Protein AF-A0A818KDL8-F1 (afdb_monomer)

Sequence (164 aa):
MLTTRFIVAVLLLICCLAITQCQNDATRVLLEKMPKRGQERIRKYVSAGLAMQQRKQNDSETDWSSSSEINDTSSSASIQPSTASESKESKKHRRHRGLEKNLRDVLRYSLREGFEGISYTRPIPSDTCGRQQISPKFSERILGGFEAVAHSWPWVCLSEICLF

Solvent-accessible surface area (backbone atoms only — not comparable to full-atom values): 10999 Å² total; per-residue (Å²): 122,69,65,63,58,51,53,53,53,53,52,53,51,51,51,53,52,51,53,53,51,52,54,52,51,54,53,49,56,54,60,69,70,50,57,72,75,56,53,56,52,52,52,54,53,53,52,51,52,52,55,54,52,53,50,56,55,56,61,67,58,66,75,72,78,78,82,83,83,82,81,90,73,91,77,92,77,94,80,83,92,77,95,81,84,87,74,66,70,69,60,58,65,59,56,57,64,54,53,57,52,53,53,54,51,52,54,54,51,61,62,57,80,75,49,92,80,71,80,82,83,65,86,78,62,92,88,56,82,94,71,64,84,40,82,66,89,82,67,102,69,80,78,90,69,76,90,73,64,87,70,30,57,82,82,70,69,84,86,63,93,75,85,125

Radius of gyration: 30.69 Å; Cα contacts (8 Å, |Δi|>4): 19; chains: 1; bounding box: 89×49×71 Å

Structure (mmCIF, N/CA/C/O backbone):
data_AF-A0A818KDL8-F1
#
_entry.id   AF-A0A818KDL8-F1
#
loop_
_atom_site.group_PDB
_atom_site.id
_atom_site.type_symbol
_atom_site.label_atom_id
_atom_site.label_alt_id
_atom_site.label_comp_id
_atom_site.label_asym_id
_atom_site.label_entity_id
_atom_site.label_seq_id
_atom_site.pdbx_PDB_ins_code
_atom_site.Cartn_x
_atom_site.Cartn_y
_atom_site.Cartn_z
_atom_site.occupancy
_atom_site.B_iso_or_equiv
_atom_site.auth_seq_id
_atom_site.auth_comp_id
_atom_site.auth_asym_id
_atom_site.auth_atom_id
_atom_site.pdbx_PDB_model_num
ATOM 1 N N . MET A 1 1 ? 8.010 30.247 30.058 1.00 72.81 1 MET A N 1
ATOM 2 C CA . MET A 1 1 ? 7.879 29.876 28.625 1.00 72.81 1 MET A CA 1
ATOM 3 C C . MET A 1 1 ? 8.837 28.770 28.162 1.00 72.81 1 MET A C 1
ATOM 5 O O . MET A 1 1 ? 8.622 28.234 27.084 1.00 72.81 1 MET A O 1
ATOM 9 N N . LEU A 1 2 ? 9.868 28.388 28.933 1.00 82.38 2 LEU A N 1
ATOM 10 C CA . LEU A 1 2 ? 10.778 27.293 28.550 1.00 82.38 2 LEU A CA 1
ATOM 11 C C . LEU A 1 2 ? 10.135 25.895 28.657 1.00 82.38 2 LEU A C 1
ATOM 13 O O . LEU A 1 2 ? 10.436 25.006 27.868 1.00 82.38 2 LEU A O 1
ATOM 17 N N . THR A 1 3 ? 9.210 25.717 29.601 1.00 93.69 3 THR A N 1
ATOM 18 C CA . THR A 1 3 ? 8.563 24.430 29.896 1.00 93.69 3 THR A CA 1
ATOM 19 C C . THR A 1 3 ? 7.658 23.942 28.766 1.00 93.69 3 THR A C 1
ATOM 21 O O . THR A 1 3 ? 7.698 22.769 28.416 1.00 93.69 3 THR A O 1
ATOM 24 N N . THR A 1 4 ? 6.897 24.832 28.125 1.00 94.56 4 THR A N 1
ATOM 25 C CA . THR A 1 4 ? 5.987 24.459 27.030 1.00 94.56 4 THR A CA 1
ATOM 26 C C . THR A 1 4 ? 6.734 23.991 25.784 1.00 94.56 4 THR A C 1
ATOM 28 O O . THR A 1 4 ? 6.340 23.003 25.172 1.00 94.56 4 THR A O 1
ATOM 31 N N . ARG A 1 5 ? 7.854 24.635 25.434 1.00 94.94 5 ARG A N 1
ATOM 32 C CA . ARG A 1 5 ? 8.693 24.210 24.301 1.00 94.94 5 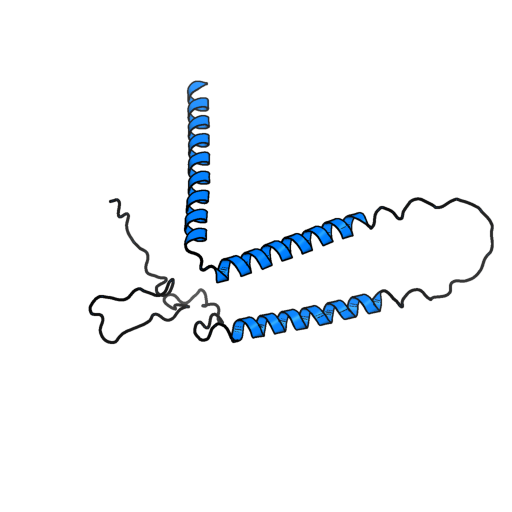ARG A CA 1
ATOM 33 C C . ARG A 1 5 ? 9.338 22.845 24.532 1.00 94.94 5 ARG A C 1
ATOM 35 O O . ARG A 1 5 ? 9.387 22.041 23.607 1.00 94.94 5 ARG A O 1
ATOM 42 N N . PHE A 1 6 ? 9.779 22.573 25.759 1.00 96.31 6 PHE A N 1
ATOM 43 C CA . PHE A 1 6 ? 10.357 21.278 26.115 1.00 96.31 6 PHE A CA 1
ATOM 44 C C . PHE A 1 6 ? 9.313 20.154 26.052 1.00 96.31 6 PHE A C 1
ATOM 46 O O . PHE A 1 6 ? 9.572 19.108 25.465 1.00 96.31 6 PHE A O 1
ATOM 53 N N . ILE A 1 7 ? 8.102 20.400 26.564 1.00 96.12 7 ILE A N 1
ATOM 54 C CA . ILE A 1 7 ? 6.997 19.430 26.511 1.00 96.12 7 ILE A CA 1
ATOM 55 C C . ILE A 1 7 ? 6.624 19.096 25.059 1.00 96.12 7 ILE A C 1
ATOM 57 O O . ILE A 1 7 ? 6.499 17.922 24.717 1.00 96.12 7 ILE A O 1
ATOM 61 N N . VAL A 1 8 ? 6.509 20.099 24.181 1.00 96.44 8 VAL A N 1
ATOM 62 C CA . VAL A 1 8 ? 6.195 19.869 22.758 1.00 96.44 8 VAL A CA 1
ATOM 63 C C . VAL A 1 8 ? 7.300 19.068 22.061 1.00 96.44 8 VAL A C 1
ATOM 65 O O . VAL A 1 8 ? 6.996 18.145 21.308 1.00 96.44 8 VAL A O 1
ATOM 68 N N . ALA A 1 9 ? 8.574 19.365 22.336 1.00 97.25 9 ALA A N 1
ATOM 69 C CA . ALA A 1 9 ? 9.692 18.623 21.754 1.00 97.25 9 ALA A CA 1
ATOM 70 C C . ALA A 1 9 ? 9.691 17.144 22.178 1.00 97.25 9 ALA A C 1
ATOM 72 O O . ALA A 1 9 ? 9.865 16.267 21.335 1.00 97.25 9 ALA A O 1
ATOM 73 N N . VAL A 1 10 ? 9.438 16.858 23.460 1.00 97.50 10 VAL A N 1
ATOM 74 C CA . VAL A 1 10 ? 9.358 15.482 23.975 1.00 97.50 10 VAL A CA 1
ATOM 75 C C . VAL A 1 10 ? 8.182 14.725 23.352 1.00 97.50 10 VAL A C 1
ATOM 77 O O . VAL A 1 10 ? 8.354 13.585 22.924 1.00 97.50 10 VAL A O 1
ATOM 80 N N . LEU A 1 11 ? 7.010 15.357 23.228 1.00 96.81 11 LEU A N 1
ATOM 81 C CA . LEU A 1 11 ? 5.840 14.739 22.594 1.00 96.81 11 LEU A CA 1
ATOM 82 C C . LEU A 1 11 ? 6.084 14.407 21.117 1.00 96.81 11 LEU A C 1
ATOM 84 O O . LEU A 1 11 ? 5.718 13.320 20.668 1.00 96.81 11 LEU A O 1
ATOM 88 N N . LEU A 1 12 ? 6.743 15.299 20.372 1.00 96.81 12 LEU A N 1
ATOM 89 C CA . LEU A 1 12 ? 7.121 15.034 18.981 1.00 96.81 12 LEU A CA 1
ATOM 90 C C . LEU A 1 12 ? 8.099 13.861 18.872 1.00 96.81 12 LEU A C 1
ATOM 92 O O . LEU A 1 12 ? 7.947 13.016 17.994 1.00 96.81 12 LEU A O 1
ATOM 96 N N . LEU A 1 13 ? 9.067 13.775 19.785 1.00 97.00 13 LEU A N 1
ATOM 97 C CA . LEU A 1 13 ? 10.054 12.696 19.799 1.00 97.00 13 LEU A CA 1
ATOM 98 C C . LEU A 1 13 ? 9.391 11.339 20.088 1.00 97.00 13 LEU A C 1
ATOM 100 O O . LEU A 1 13 ? 9.655 10.365 19.384 1.00 97.00 13 LEU A O 1
ATOM 104 N N . ILE A 1 14 ? 8.461 11.295 21.047 1.00 97.31 14 ILE A N 1
ATOM 105 C CA . ILE A 1 14 ? 7.653 10.101 21.343 1.00 97.31 14 ILE A CA 1
ATOM 106 C C . ILE A 1 14 ? 6.796 9.705 20.131 1.00 97.31 14 ILE A C 1
ATOM 108 O O . ILE A 1 14 ? 6.768 8.531 19.766 1.00 97.31 14 ILE A O 1
ATOM 112 N N . CYS A 1 15 ? 6.148 10.666 19.464 1.00 96.19 15 CYS A N 1
ATOM 113 C CA . CYS A 1 15 ? 5.380 10.404 18.242 1.00 96.19 15 CYS A CA 1
ATOM 114 C C . CYS A 1 15 ? 6.253 9.818 17.121 1.00 96.19 15 CYS A C 1
ATOM 116 O O . CYS A 1 15 ? 5.873 8.822 16.508 1.00 96.19 15 CYS A O 1
ATOM 118 N N . CYS A 1 16 ? 7.440 10.377 16.874 1.00 95.25 16 CYS A N 1
ATOM 119 C CA . CYS A 1 16 ? 8.365 9.853 15.865 1.00 95.25 16 CYS A CA 1
ATOM 120 C C . CYS A 1 16 ? 8.819 8.418 16.179 1.00 95.25 16 CYS A C 1
ATOM 122 O O . CYS A 1 16 ? 8.876 7.571 15.281 1.00 95.25 16 CYS A O 1
ATOM 124 N N . LEU A 1 17 ? 9.109 8.121 17.448 1.00 94.81 17 LEU A N 1
ATOM 125 C CA . LEU A 1 17 ? 9.455 6.766 17.881 1.00 94.81 17 LEU A CA 1
ATOM 126 C C . LEU A 1 17 ? 8.281 5.793 17.701 1.00 94.81 17 LEU A C 1
ATOM 128 O O . LEU A 1 17 ? 8.476 4.692 17.198 1.00 94.81 17 LEU A O 1
ATOM 132 N N . ALA A 1 18 ? 7.054 6.203 18.024 1.00 91.94 18 ALA A N 1
ATOM 133 C CA . ALA A 1 18 ? 5.871 5.371 17.808 1.00 91.94 18 ALA A CA 1
ATOM 134 C C . ALA A 1 18 ? 5.636 5.074 16.315 1.00 91.94 18 ALA A C 1
ATOM 136 O O . ALA A 1 18 ? 5.383 3.929 15.945 1.00 91.94 18 ALA A O 1
ATOM 137 N N . ILE A 1 19 ? 5.784 6.077 15.443 1.00 90.19 19 ILE A N 1
ATOM 138 C CA . ILE A 1 19 ? 5.619 5.908 13.990 1.00 90.19 19 ILE A CA 1
ATOM 139 C C . ILE A 1 19 ? 6.676 4.950 13.426 1.00 90.19 19 ILE A C 1
ATOM 141 O O . ILE A 1 19 ? 6.346 4.059 12.644 1.00 90.19 19 ILE A O 1
ATOM 145 N N . THR A 1 20 ? 7.938 5.097 13.834 1.00 88.81 20 THR A N 1
ATOM 146 C CA . THR A 1 20 ? 9.025 4.219 13.364 1.00 88.81 20 THR A CA 1
ATOM 147 C C . THR A 1 20 ? 8.866 2.776 13.839 1.00 88.81 20 THR A C 1
ATOM 149 O O . THR A 1 20 ? 9.071 1.856 13.047 1.00 88.81 20 THR A O 1
ATOM 152 N N . GLN A 1 21 ? 8.429 2.559 15.083 1.00 85.06 21 GLN A N 1
ATOM 153 C CA . GLN A 1 21 ? 8.093 1.218 15.576 1.00 85.06 21 GLN A CA 1
ATOM 154 C C . GLN A 1 21 ? 6.924 0.610 14.789 1.00 85.06 21 GLN A C 1
ATOM 156 O O . GLN A 1 21 ? 7.006 -0.530 14.340 1.00 85.06 21 GLN A O 1
ATOM 161 N N . CYS A 1 22 ? 5.884 1.401 14.508 1.00 82.25 22 CYS A N 1
ATOM 162 C CA . CYS A 1 22 ? 4.719 0.942 13.752 1.00 82.25 22 CYS A CA 1
ATOM 163 C C . CYS A 1 22 ? 5.078 0.526 12.310 1.00 82.25 22 CYS A C 1
ATOM 165 O O . CYS A 1 22 ? 4.588 -0.488 11.808 1.00 82.25 22 CYS A O 1
ATOM 167 N N . GLN A 1 23 ? 5.990 1.253 11.650 1.00 81.69 23 GLN A N 1
ATOM 168 C CA . GLN A 1 23 ? 6.499 0.858 10.330 1.00 81.69 23 GLN A CA 1
ATOM 169 C C . GLN A 1 23 ? 7.339 -0.429 10.375 1.00 81.69 23 GLN A C 1
ATOM 171 O O . GLN A 1 23 ? 7.238 -1.258 9.464 1.00 81.69 23 GLN A O 1
ATOM 176 N N . ASN A 1 24 ? 8.134 -0.627 11.430 1.00 81.88 24 ASN A N 1
ATOM 177 C CA . ASN A 1 24 ? 8.896 -1.863 11.630 1.00 81.88 24 ASN A CA 1
ATOM 178 C C . ASN A 1 24 ? 7.987 -3.078 11.870 1.00 81.88 24 ASN A C 1
ATOM 180 O O . ASN A 1 24 ? 8.230 -4.145 11.306 1.00 81.88 24 ASN A O 1
ATOM 184 N N . ASP A 1 25 ? 6.908 -2.926 12.635 1.00 80.12 25 ASP A N 1
ATOM 185 C CA . ASP A 1 25 ? 5.981 -4.032 12.893 1.00 80.12 25 ASP A CA 1
ATOM 186 C C . ASP A 1 25 ? 5.165 -4.397 11.649 1.00 80.12 25 ASP A C 1
ATOM 188 O O . ASP A 1 25 ? 5.038 -5.577 11.310 1.00 80.12 25 ASP A O 1
ATOM 192 N N . ALA A 1 26 ? 4.685 -3.401 10.896 1.00 74.38 26 ALA A N 1
ATOM 193 C CA . ALA A 1 26 ? 3.971 -3.642 9.643 1.00 74.38 26 ALA A CA 1
ATOM 194 C C . ALA A 1 26 ? 4.849 -4.367 8.608 1.00 74.38 26 ALA A C 1
ATOM 196 O O . ALA A 1 26 ? 4.399 -5.313 7.954 1.00 74.38 26 ALA A O 1
ATOM 197 N N . THR A 1 27 ? 6.119 -3.968 8.480 1.00 73.19 27 THR A N 1
ATOM 198 C CA . THR A 1 27 ? 7.070 -4.642 7.580 1.00 73.19 27 THR A CA 1
ATOM 199 C C . THR A 1 27 ? 7.407 -6.050 8.059 1.00 73.19 27 THR A C 1
ATOM 201 O O . THR A 1 27 ? 7.499 -6.962 7.234 1.00 73.19 27 THR A O 1
ATOM 204 N N . ARG A 1 28 ? 7.507 -6.273 9.373 1.00 76.69 28 ARG A N 1
ATOM 205 C CA . ARG A 1 28 ? 7.741 -7.602 9.950 1.00 76.69 28 ARG A CA 1
ATOM 206 C C . ARG A 1 28 ? 6.577 -8.563 9.691 1.00 76.69 28 ARG A C 1
ATOM 208 O O . ARG A 1 28 ? 6.816 -9.682 9.238 1.00 76.69 28 ARG A O 1
ATOM 215 N N . VAL A 1 29 ? 5.332 -8.124 9.887 1.00 78.88 29 VAL A N 1
ATOM 216 C CA . VAL A 1 29 ? 4.131 -8.941 9.614 1.00 78.88 29 VAL A CA 1
ATOM 217 C C . VAL A 1 29 ? 4.009 -9.274 8.121 1.00 78.88 29 VAL A C 1
ATOM 219 O O . VAL A 1 29 ? 3.674 -10.404 7.756 1.00 78.88 29 VAL A O 1
ATOM 222 N N . LEU A 1 30 ? 4.331 -8.319 7.242 1.00 72.19 30 LEU A N 1
ATOM 223 C CA . LEU A 1 30 ? 4.388 -8.552 5.796 1.00 72.19 30 LEU A CA 1
ATOM 224 C C . LEU A 1 30 ? 5.457 -9.585 5.419 1.00 72.19 30 LEU A C 1
ATOM 226 O O . LEU A 1 30 ? 5.203 -10.447 4.577 1.00 72.19 30 LEU A O 1
ATOM 230 N N . LEU A 1 31 ? 6.632 -9.527 6.047 1.00 67.56 31 LEU A N 1
ATOM 231 C CA . LEU A 1 31 ? 7.732 -10.456 5.781 1.00 67.56 31 LEU A CA 1
ATOM 232 C C . LEU A 1 31 ? 7.442 -11.881 6.267 1.00 67.56 31 LEU A C 1
ATOM 234 O O . LEU A 1 31 ? 7.850 -12.825 5.586 1.00 67.56 31 LEU A O 1
ATOM 238 N N . GLU A 1 32 ? 6.726 -12.047 7.383 1.00 76.38 32 GLU A N 1
ATOM 239 C CA . GLU A 1 32 ? 6.328 -13.370 7.890 1.00 76.38 32 GLU A CA 1
ATOM 240 C C . GLU A 1 32 ? 5.273 -14.050 7.014 1.00 76.38 32 GLU A C 1
ATOM 242 O O . GLU A 1 32 ? 5.335 -15.262 6.807 1.00 76.38 32 GLU A O 1
ATOM 247 N N . LYS A 1 33 ? 4.325 -13.291 6.451 1.00 77.06 33 LYS A N 1
ATOM 248 C CA . LYS A 1 33 ? 3.273 -13.859 5.592 1.00 77.06 33 LYS A CA 1
ATOM 249 C C . LYS A 1 33 ? 3.708 -14.103 4.145 1.00 77.06 33 LYS A C 1
ATOM 251 O O . LYS A 1 33 ? 2.949 -14.702 3.382 1.00 77.06 33 LYS A O 1
ATOM 256 N N . MET A 1 34 ? 4.905 -13.677 3.737 1.00 69.69 34 MET A N 1
ATOM 257 C CA . MET A 1 34 ? 5.362 -13.926 2.370 1.00 69.69 34 MET A CA 1
ATOM 258 C C . MET A 1 34 ? 5.740 -15.401 2.150 1.00 69.69 34 MET A C 1
ATOM 260 O O . MET A 1 34 ? 6.530 -15.968 2.907 1.00 69.69 34 MET A O 1
ATOM 264 N N . PRO A 1 35 ? 5.269 -16.030 1.058 1.00 81.81 35 PRO A N 1
ATOM 265 C CA . PRO A 1 35 ? 5.683 -17.381 0.708 1.00 81.81 35 PRO A CA 1
ATOM 266 C C . PRO A 1 35 ? 7.196 -17.429 0.459 1.00 81.81 35 PRO A C 1
ATOM 268 O O . PRO A 1 35 ? 7.757 -16.547 -0.193 1.00 81.81 35 PRO A O 1
ATOM 271 N N . LYS A 1 36 ? 7.864 -18.502 0.910 1.00 80.81 36 LYS A N 1
ATOM 272 C CA . LYS A 1 36 ? 9.331 -18.682 0.803 1.00 80.81 36 LYS A CA 1
ATOM 273 C C . LYS A 1 36 ? 9.877 -18.472 -0.622 1.00 80.81 36 LYS A C 1
ATOM 275 O O . LYS A 1 36 ? 10.984 -17.976 -0.798 1.00 80.81 36 LYS A O 1
ATOM 280 N N . ARG A 1 37 ? 9.073 -18.770 -1.653 1.00 71.75 37 ARG A N 1
ATOM 281 C CA . ARG A 1 37 ? 9.402 -18.505 -3.070 1.00 71.75 37 ARG A CA 1
ATOM 282 C C . ARG A 1 37 ? 9.538 -17.015 -3.414 1.00 71.75 37 ARG A C 1
ATOM 284 O O . ARG A 1 37 ? 10.306 -16.679 -4.311 1.00 71.75 37 ARG A O 1
ATOM 291 N N . GLY A 1 38 ? 8.796 -16.139 -2.739 1.00 77.75 38 GLY A N 1
ATOM 292 C CA . GLY A 1 38 ? 8.864 -14.689 -2.924 1.00 77.75 38 GLY A CA 1
ATOM 293 C C . GLY A 1 38 ? 10.135 -14.091 -2.324 1.00 77.75 38 GLY A C 1
ATOM 294 O O . GLY A 1 38 ? 10.791 -13.276 -2.972 1.00 77.75 38 GLY A O 1
ATOM 295 N N . GLN A 1 39 ? 10.543 -14.564 -1.142 1.00 77.19 39 GLN A N 1
ATOM 296 C CA . GLN A 1 39 ? 11.747 -14.072 -0.466 1.00 77.19 39 GLN A CA 1
ATOM 297 C C . GLN A 1 39 ? 13.025 -14.317 -1.281 1.00 77.19 39 GLN A C 1
ATOM 299 O O . GLN A 1 39 ? 13.852 -13.415 -1.404 1.00 77.19 39 GLN A O 1
ATOM 304 N N . GLU A 1 40 ? 13.165 -15.492 -1.902 1.00 83.44 40 GLU A N 1
ATOM 305 C CA . GLU A 1 40 ? 14.345 -15.822 -2.715 1.00 83.44 40 GLU A CA 1
ATOM 306 C C . GLU A 1 40 ? 14.475 -14.905 -3.943 1.00 83.44 40 GLU A C 1
ATOM 308 O O . GLU A 1 40 ? 15.566 -14.451 -4.294 1.00 83.44 40 GLU A O 1
ATOM 313 N N . ARG A 1 41 ? 13.342 -14.563 -4.573 1.00 80.88 41 ARG A N 1
ATOM 314 C CA . ARG A 1 41 ? 13.319 -13.631 -5.709 1.00 80.88 41 ARG A CA 1
ATOM 315 C C . ARG A 1 41 ? 13.731 -12.232 -5.272 1.00 80.88 41 ARG A C 1
ATOM 317 O O . ARG A 1 41 ? 14.593 -11.642 -5.916 1.00 80.88 41 ARG A O 1
ATOM 324 N N . ILE A 1 42 ? 13.171 -11.728 -4.172 1.00 82.81 42 ILE A N 1
ATOM 325 C CA . ILE A 1 42 ? 13.511 -10.399 -3.644 1.00 82.81 42 ILE A CA 1
ATOM 326 C C . ILE A 1 42 ? 15.002 -10.330 -3.296 1.00 82.81 42 ILE A C 1
ATOM 328 O O . ILE A 1 42 ? 15.677 -9.401 -3.734 1.00 82.81 42 ILE A O 1
ATOM 332 N N . ARG A 1 43 ? 15.550 -11.342 -2.608 1.00 87.31 43 ARG A N 1
ATOM 333 C CA . ARG A 1 43 ? 16.991 -11.415 -2.305 1.00 87.31 43 ARG A CA 1
ATOM 334 C C . ARG A 1 43 ? 17.850 -11.355 -3.564 1.00 87.31 43 ARG A C 1
ATOM 336 O O . ARG A 1 43 ? 18.829 -10.615 -3.587 1.00 87.31 43 ARG A O 1
ATOM 343 N N . LYS A 1 44 ? 17.461 -12.076 -4.621 1.00 92.50 44 LYS A N 1
ATOM 344 C CA . LYS A 1 44 ? 18.170 -12.071 -5.908 1.00 92.50 44 LYS A CA 1
ATOM 345 C C . LYS A 1 44 ? 18.119 -10.708 -6.607 1.00 92.50 44 LYS A C 1
ATOM 347 O O . LYS A 1 44 ? 19.109 -10.300 -7.207 1.00 92.50 44 LYS A O 1
ATOM 352 N N . TYR A 1 45 ? 16.995 -9.993 -6.526 1.00 86.75 45 TYR A N 1
ATOM 353 C CA . TYR A 1 45 ? 16.887 -8.636 -7.073 1.00 86.75 45 TYR A CA 1
ATOM 354 C C . TYR A 1 45 ? 17.718 -7.624 -6.278 1.00 86.75 45 TYR A C 1
ATOM 356 O O . TYR A 1 45 ? 18.433 -6.825 -6.880 1.00 86.75 45 TYR A O 1
ATOM 364 N N . VAL A 1 46 ? 17.667 -7.681 -4.944 1.00 93.06 46 VAL A N 1
ATOM 365 C CA . VAL A 1 46 ? 18.428 -6.779 -4.067 1.00 93.06 46 VAL A CA 1
ATOM 366 C C . VAL A 1 46 ? 19.934 -6.980 -4.250 1.00 93.06 46 VAL A C 1
ATOM 368 O O . VAL A 1 46 ? 20.658 -6.001 -4.428 1.00 93.06 46 VAL A O 1
ATOM 371 N N . SER A 1 47 ? 20.413 -8.229 -4.291 1.00 93.88 47 SER A N 1
ATOM 372 C CA . SER A 1 47 ? 21.836 -8.518 -4.512 1.00 93.88 47 SER A CA 1
ATOM 373 C C . SER A 1 47 ? 22.310 -8.103 -5.906 1.00 93.88 47 SER A C 1
ATOM 375 O O . SER A 1 47 ? 23.397 -7.540 -6.039 1.00 93.88 47 SER A O 1
ATOM 377 N N . ALA A 1 48 ? 21.486 -8.299 -6.940 1.00 92.69 48 ALA A N 1
ATOM 378 C CA . ALA A 1 48 ? 21.790 -7.820 -8.285 1.00 92.69 48 ALA A CA 1
ATOM 379 C C . ALA A 1 48 ? 21.870 -6.284 -8.348 1.00 92.69 48 ALA A C 1
ATOM 381 O O . ALA A 1 48 ? 22.778 -5.751 -8.984 1.00 92.69 48 ALA A O 1
ATOM 382 N N . GLY A 1 49 ? 20.964 -5.575 -7.665 1.00 92.19 49 GLY A N 1
ATOM 383 C CA . GLY A 1 49 ? 20.987 -4.113 -7.573 1.00 92.19 49 GLY A CA 1
ATOM 384 C C . GLY A 1 49 ? 22.250 -3.587 -6.887 1.00 92.19 49 GLY A C 1
ATOM 385 O O . GLY A 1 49 ? 22.933 -2.722 -7.437 1.00 92.19 49 GLY A O 1
ATOM 386 N N . LEU A 1 50 ? 22.618 -4.173 -5.743 1.00 91.44 50 LEU A N 1
ATOM 387 C CA . LEU A 1 50 ? 23.861 -3.858 -5.027 1.00 91.44 50 LEU A CA 1
ATOM 388 C C . LEU A 1 50 ? 25.105 -4.084 -5.899 1.00 91.44 50 LEU A C 1
ATOM 390 O O . LEU A 1 50 ? 25.966 -3.208 -5.977 1.00 91.44 50 LEU A O 1
ATOM 394 N N . ALA A 1 51 ? 25.169 -5.206 -6.623 1.00 91.75 51 ALA A N 1
ATOM 395 C CA . ALA A 1 51 ? 26.282 -5.500 -7.525 1.00 91.75 51 ALA A CA 1
ATOM 396 C C . ALA A 1 51 ? 26.391 -4.490 -8.686 1.00 91.75 51 ALA A C 1
ATOM 398 O O . ALA A 1 51 ? 27.496 -4.125 -9.092 1.00 91.75 51 ALA A O 1
ATOM 399 N N . MET A 1 52 ? 25.263 -4.007 -9.222 1.00 90.44 52 MET A N 1
ATOM 400 C CA . MET A 1 52 ? 25.269 -2.950 -10.244 1.00 90.44 52 MET A CA 1
ATOM 401 C C . MET A 1 52 ? 25.757 -1.612 -9.683 1.00 90.44 52 MET A C 1
ATOM 403 O O . MET A 1 52 ? 26.450 -0.870 -10.380 1.00 90.44 52 MET A O 1
ATOM 407 N N . GLN A 1 53 ? 25.415 -1.305 -8.434 1.00 89.50 53 GLN A N 1
ATOM 408 C CA . GLN A 1 53 ? 25.810 -0.058 -7.788 1.00 89.50 53 GLN A CA 1
ATOM 409 C C . GLN A 1 53 ? 27.308 -0.027 -7.460 1.00 89.50 53 GLN A C 1
ATOM 411 O O . GLN A 1 53 ? 27.954 0.987 -7.713 1.00 89.50 53 GLN A O 1
ATOM 416 N N . GLN A 1 54 ? 27.880 -1.154 -7.022 1.00 89.50 54 GLN A N 1
ATOM 417 C CA . GLN A 1 54 ? 29.331 -1.297 -6.847 1.00 89.50 54 GLN A CA 1
ATOM 418 C C . GLN A 1 54 ? 30.105 -1.127 -8.157 1.00 89.50 54 GLN A C 1
ATOM 420 O O . GLN A 1 54 ? 31.137 -0.465 -8.174 1.00 89.50 54 GLN A O 1
ATOM 425 N N . ARG A 1 55 ? 29.599 -1.658 -9.280 1.00 85.19 55 ARG A N 1
ATOM 426 C CA . ARG A 1 55 ? 30.258 -1.451 -10.582 1.00 85.19 55 ARG A CA 1
ATOM 427 C C . ARG A 1 55 ? 30.328 0.023 -10.968 1.00 85.19 55 ARG A C 1
ATOM 429 O O . ARG A 1 55 ? 31.378 0.474 -11.396 1.00 85.19 55 ARG A O 1
ATOM 436 N N . LYS A 1 56 ? 29.252 0.784 -10.744 1.00 86.06 56 LYS A N 1
ATOM 437 C CA . LYS A 1 56 ? 29.257 2.232 -11.005 1.00 86.06 56 LYS A CA 1
ATOM 438 C C . LYS A 1 56 ? 30.271 2.988 -10.146 1.00 86.06 56 LYS A C 1
ATOM 440 O O . LYS A 1 56 ? 30.857 3.944 -10.638 1.00 86.06 56 LYS A O 1
ATOM 445 N N . GLN A 1 57 ? 30.466 2.579 -8.890 1.00 83.75 57 GLN A N 1
ATOM 446 C CA . GLN A 1 57 ? 31.481 3.186 -8.024 1.00 83.75 57 GLN A CA 1
ATOM 447 C C . GLN A 1 57 ? 32.895 2.899 -8.544 1.00 83.75 57 GLN A C 1
ATOM 449 O O . GLN A 1 57 ? 33.684 3.827 -8.684 1.00 83.75 57 GLN A O 1
ATOM 454 N N . ASN A 1 58 ? 33.177 1.659 -8.947 1.00 81.06 58 ASN A N 1
ATOM 455 C CA . ASN A 1 58 ? 34.492 1.292 -9.481 1.00 81.06 58 ASN A CA 1
ATOM 456 C C . ASN A 1 58 ? 34.791 1.968 -10.834 1.00 81.06 58 ASN A C 1
ATOM 458 O O . ASN A 1 58 ? 35.913 2.411 -11.072 1.00 81.06 58 ASN A O 1
ATOM 462 N N . ASP A 1 59 ? 33.787 2.107 -11.706 1.00 77.50 59 ASP A N 1
ATOM 463 C CA . ASP A 1 59 ? 33.945 2.804 -12.989 1.00 77.50 59 ASP A CA 1
ATOM 464 C C . ASP A 1 59 ? 34.235 4.304 -12.783 1.00 77.50 59 ASP A C 1
ATOM 466 O O . ASP A 1 59 ? 35.004 4.888 -13.540 1.00 77.50 59 ASP A O 1
ATOM 470 N N . SER A 1 60 ? 33.679 4.928 -11.733 1.00 72.44 60 SER A N 1
ATOM 471 C CA . SER A 1 60 ? 33.929 6.348 -11.431 1.00 72.44 60 SER A CA 1
ATOM 472 C C . SER A 1 60 ? 35.340 6.649 -10.913 1.00 72.44 60 SER A C 1
ATOM 474 O O . SER A 1 60 ? 35.788 7.789 -10.997 1.00 72.44 60 SER A O 1
ATO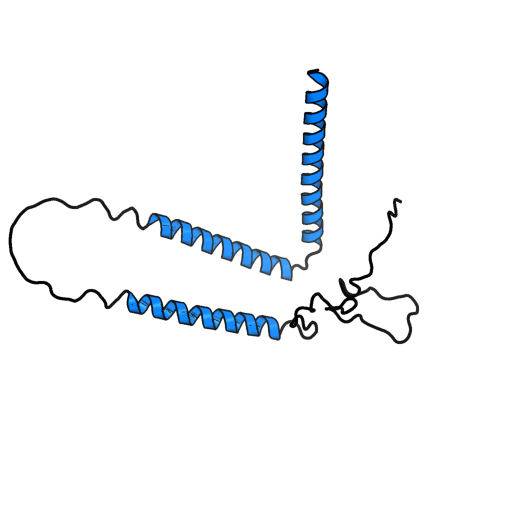M 476 N N . GLU A 1 61 ? 36.055 5.642 -10.409 1.00 65.56 61 GLU A N 1
ATOM 477 C CA . GLU A 1 61 ? 37.396 5.803 -9.833 1.00 65.56 61 GLU A CA 1
ATOM 478 C C . GLU A 1 61 ? 38.513 5.583 -10.871 1.00 65.56 61 GLU A C 1
ATOM 480 O O . GLU A 1 61 ? 39.635 6.051 -10.694 1.00 65.56 61 GLU A O 1
ATOM 485 N N . THR A 1 62 ? 38.206 4.945 -12.008 1.00 59.62 62 THR A N 1
ATOM 486 C CA . THR A 1 62 ? 39.222 4.555 -13.005 1.00 59.62 62 THR A CA 1
ATOM 487 C C . THR A 1 62 ? 39.623 5.697 -13.961 1.00 59.62 62 THR A C 1
ATOM 489 O O . THR A 1 62 ? 40.671 5.614 -14.597 1.00 59.62 62 THR A O 1
ATOM 492 N N . ASP A 1 63 ? 38.858 6.794 -14.033 1.00 54.25 63 ASP A N 1
ATOM 493 C CA . ASP A 1 63 ? 39.140 7.922 -14.945 1.00 54.25 63 ASP A CA 1
ATOM 494 C C . ASP A 1 63 ? 40.095 8.991 -14.367 1.00 54.25 63 ASP A C 1
ATOM 496 O O . ASP A 1 63 ? 40.591 9.836 -15.111 1.00 54.25 63 ASP A O 1
ATOM 500 N N . TRP A 1 64 ? 40.418 8.960 -13.066 1.00 57.09 64 TRP A N 1
ATOM 501 C CA . TRP A 1 64 ? 41.272 9.987 -12.436 1.00 57.09 64 TRP A CA 1
ATOM 502 C C . TRP A 1 64 ? 42.759 9.618 -12.302 1.00 57.09 64 TRP A C 1
ATOM 504 O O . TRP A 1 64 ? 43.566 10.488 -11.982 1.00 57.09 64 TRP A O 1
ATOM 514 N N . SER A 1 65 ? 43.169 8.378 -12.595 1.00 56.97 65 SER A N 1
ATOM 515 C CA . SER A 1 65 ? 44.568 7.937 -12.416 1.00 56.97 65 SER A CA 1
ATOM 516 C C . SER A 1 65 ? 45.444 7.980 -13.678 1.00 56.97 65 SER A C 1
ATOM 518 O O . SER A 1 65 ? 46.546 7.444 -13.658 1.00 56.97 65 SER A O 1
ATOM 520 N N . SER A 1 66 ? 45.006 8.597 -14.783 1.00 55.97 66 SER A N 1
ATOM 521 C CA . SER A 1 66 ? 45.808 8.689 -16.027 1.00 55.97 66 SER A CA 1
ATOM 522 C C . SER A 1 66 ? 46.262 10.103 -16.415 1.00 55.97 66 SER A C 1
ATOM 524 O O . SER A 1 66 ? 46.761 10.296 -17.520 1.00 55.97 66 SER A O 1
ATOM 526 N N . SER A 1 67 ? 46.165 11.083 -15.511 1.00 55.38 67 SER A N 1
ATOM 527 C CA . SER A 1 67 ? 46.588 12.470 -15.772 1.00 55.38 67 SER A CA 1
ATOM 528 C C . SER A 1 67 ? 47.703 12.936 -14.833 1.00 55.38 67 SER A C 1
ATOM 530 O O . SER A 1 67 ? 47.536 13.923 -14.125 1.00 55.38 67 SER A O 1
ATOM 532 N N . SER A 1 68 ? 48.848 12.251 -14.815 1.00 61.72 68 SER A N 1
ATOM 533 C CA . SER A 1 68 ? 50.101 12.847 -14.322 1.00 61.72 68 SER A CA 1
ATOM 534 C C . SER A 1 68 ? 51.324 12.038 -14.760 1.00 61.72 68 SER A C 1
ATOM 536 O O . SER A 1 68 ? 51.867 11.285 -13.966 1.00 61.72 68 SER A O 1
ATOM 538 N N . GLU A 1 69 ? 51.748 12.182 -16.016 1.00 59.34 69 GLU A N 1
ATOM 539 C CA . GLU A 1 69 ? 53.157 12.020 -16.421 1.00 59.34 69 GLU A CA 1
ATOM 540 C C . GLU A 1 69 ? 53.321 12.520 -17.868 1.00 59.34 69 GLU A C 1
ATOM 542 O O . GLU A 1 69 ? 53.262 11.765 -18.835 1.00 59.34 69 GLU A O 1
ATOM 547 N N . ILE A 1 70 ? 53.487 13.836 -18.023 1.00 58.88 70 ILE A N 1
ATOM 548 C CA . ILE A 1 70 ? 54.073 14.427 -19.231 1.00 58.88 70 ILE A CA 1
ATOM 549 C C . ILE A 1 70 ? 55.375 15.077 -18.774 1.00 58.88 70 ILE A C 1
ATOM 551 O O . ILE A 1 70 ? 55.368 16.151 -18.180 1.00 58.88 70 ILE A O 1
ATOM 555 N N . ASN A 1 71 ? 56.481 14.369 -18.998 1.00 58.06 71 ASN A N 1
ATOM 556 C CA . ASN A 1 71 ? 57.814 14.943 -18.932 1.00 58.06 71 ASN A CA 1
ATOM 557 C C . ASN A 1 71 ? 58.038 15.755 -20.208 1.00 58.06 71 ASN A C 1
ATOM 559 O O . ASN A 1 71 ? 58.000 15.215 -21.315 1.00 58.06 71 ASN A O 1
ATOM 563 N N . ASP A 1 72 ? 58.294 17.046 -20.036 1.00 50.50 72 ASP A N 1
ATOM 564 C CA . ASP A 1 72 ? 58.782 17.920 -21.089 1.00 50.50 72 ASP A CA 1
ATOM 565 C C . ASP A 1 72 ? 60.178 17.457 -21.527 1.00 50.50 72 ASP A C 1
ATOM 567 O O . ASP A 1 72 ? 61.141 17.475 -20.759 1.00 50.50 72 ASP A O 1
ATOM 571 N N . THR A 1 73 ? 60.331 17.051 -22.785 1.00 56.72 73 THR A N 1
ATOM 572 C CA . THR A 1 73 ? 61.631 17.111 -23.462 1.00 56.72 73 THR A CA 1
ATOM 573 C C . THR A 1 73 ? 61.408 17.522 -24.906 1.00 56.72 73 THR A C 1
ATOM 575 O O . THR A 1 73 ? 60.946 16.767 -25.759 1.00 56.72 73 THR A O 1
ATOM 578 N N . SER A 1 74 ? 61.727 18.784 -25.140 1.00 59.75 74 SER A N 1
ATOM 579 C CA . SER A 1 74 ? 61.765 19.479 -26.412 1.00 59.75 74 SER A CA 1
ATOM 580 C C . SER A 1 74 ? 62.689 18.761 -27.394 1.00 59.75 74 SER A C 1
ATOM 582 O O . SER A 1 74 ? 63.883 18.622 -27.136 1.00 59.75 74 SER A O 1
ATOM 584 N N . SER A 1 75 ? 62.171 18.381 -28.561 1.00 50.28 75 SER A N 1
ATOM 585 C CA . SER A 1 75 ? 62.938 18.349 -29.811 1.00 50.28 75 SER A CA 1
ATOM 586 C C . SER A 1 75 ? 62.000 18.352 -31.012 1.00 50.28 75 SER A C 1
ATOM 588 O O . SER A 1 75 ? 61.122 17.508 -31.166 1.00 50.28 75 SER A O 1
ATOM 590 N N . SER A 1 76 ? 62.199 19.369 -31.839 1.00 59.66 76 SER A N 1
ATOM 591 C CA . SER A 1 76 ? 61.477 19.693 -33.058 1.00 59.66 76 SER A CA 1
ATOM 592 C C . SER A 1 76 ? 61.601 18.607 -34.125 1.00 59.66 76 SER A C 1
ATOM 594 O O . SER A 1 76 ? 62.711 18.280 -34.532 1.00 59.66 76 SER A O 1
ATOM 596 N N . ALA A 1 77 ? 60.475 18.158 -34.680 1.00 44.88 77 ALA A N 1
ATOM 597 C CA . ALA A 1 77 ? 60.401 17.720 -36.072 1.00 44.88 77 ALA A CA 1
ATOM 598 C C . ALA A 1 77 ? 58.947 17.729 -36.567 1.00 44.88 77 ALA A C 1
ATOM 600 O O . ALA A 1 77 ? 58.077 17.033 -36.054 1.00 44.88 77 ALA A O 1
ATOM 601 N N . SER A 1 78 ? 58.721 18.555 -37.583 1.00 57.28 78 SER A N 1
ATOM 602 C CA . SER A 1 78 ? 57.556 18.583 -38.467 1.00 57.28 78 SER A CA 1
ATOM 603 C C . SER A 1 78 ? 57.309 17.214 -39.111 1.00 57.28 78 SER A C 1
ATOM 605 O O . SER A 1 78 ? 58.260 16.669 -39.657 1.00 57.28 78 SER A O 1
ATOM 607 N N . ILE A 1 79 ? 56.064 16.709 -39.088 1.00 47.31 79 ILE A N 1
ATOM 608 C CA . ILE A 1 79 ? 55.433 15.827 -40.097 1.00 47.31 79 ILE A CA 1
ATOM 609 C C . ILE A 1 79 ? 53.895 15.844 -39.897 1.00 47.31 79 ILE A C 1
ATOM 611 O O . ILE A 1 79 ? 53.382 16.021 -38.797 1.00 47.31 79 ILE A O 1
ATOM 615 N N . GLN A 1 80 ? 53.196 15.717 -41.025 1.00 47.88 80 GLN A N 1
A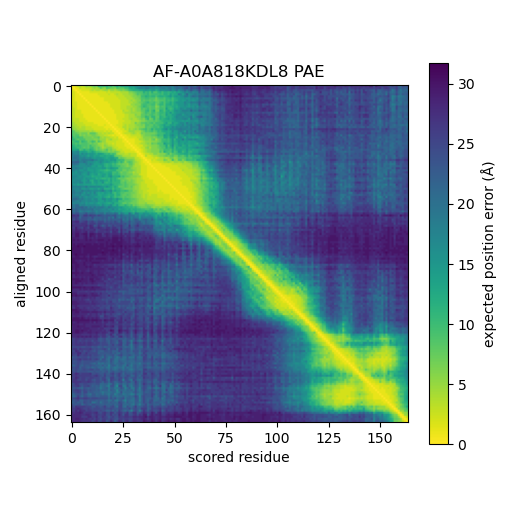TOM 616 C CA . GLN A 1 80 ? 51.775 15.924 -41.336 1.00 47.88 80 GLN A CA 1
ATOM 617 C C . GLN A 1 80 ? 50.717 15.102 -40.556 1.00 47.88 80 GLN A C 1
ATOM 619 O O . GLN A 1 80 ? 51.027 14.053 -39.995 1.00 47.88 80 GLN A O 1
ATOM 624 N N . PRO A 1 81 ? 49.429 15.525 -40.600 1.00 52.53 81 PRO A N 1
ATOM 625 C CA . PRO A 1 81 ? 48.317 14.835 -39.951 1.00 52.53 81 PRO A CA 1
ATOM 626 C C . PRO A 1 81 ? 47.795 13.663 -40.798 1.00 52.53 81 PRO A C 1
ATOM 628 O O . PRO A 1 81 ? 47.263 13.857 -41.890 1.00 52.53 81 PRO A O 1
ATOM 631 N N . SER A 1 82 ? 47.887 12.442 -40.267 1.00 43.53 82 SER A N 1
ATOM 632 C CA . SER A 1 82 ? 47.218 11.258 -40.816 1.00 43.53 82 SER A CA 1
ATOM 633 C C . SER A 1 82 ? 46.074 10.810 -39.906 1.00 43.53 82 SER A C 1
ATOM 635 O O . SER A 1 82 ? 46.264 10.428 -38.751 1.00 43.53 82 SER A O 1
ATOM 637 N N . THR A 1 83 ? 44.877 10.858 -40.474 1.00 50.91 83 THR A N 1
ATOM 638 C CA . THR A 1 83 ? 43.582 10.413 -39.965 1.00 50.91 83 THR A CA 1
ATOM 639 C C . THR A 1 83 ? 43.546 8.896 -39.736 1.00 50.91 83 THR A C 1
ATOM 641 O O . THR A 1 83 ? 43.341 8.127 -40.670 1.00 50.91 83 THR A O 1
ATOM 644 N N . ALA A 1 84 ? 43.723 8.430 -38.496 1.00 50.78 84 ALA A N 1
ATOM 645 C CA . ALA A 1 84 ? 43.555 7.005 -38.174 1.00 50.78 84 ALA A CA 1
ATOM 646 C C . ALA A 1 84 ? 43.310 6.725 -36.677 1.00 50.78 84 ALA A C 1
ATOM 648 O O . ALA A 1 84 ? 44.043 5.960 -36.056 1.00 50.78 84 ALA A O 1
ATOM 649 N N . SER A 1 85 ? 42.270 7.301 -36.066 1.00 49.72 85 SER A N 1
ATOM 650 C CA . SER A 1 85 ? 41.896 6.961 -34.676 1.00 49.72 85 SER A CA 1
ATOM 651 C C . SER A 1 85 ? 40.390 6.802 -34.437 1.00 49.72 85 SER A C 1
ATOM 653 O O . SER A 1 85 ? 39.935 6.800 -33.301 1.00 49.72 85 SER A O 1
ATOM 655 N N . GLU A 1 86 ? 39.598 6.565 -35.487 1.00 49.72 86 GLU A N 1
ATOM 656 C CA . GLU A 1 86 ? 38.127 6.560 -35.408 1.00 49.72 86 GLU A CA 1
ATOM 657 C C . GLU A 1 86 ? 37.488 5.175 -35.667 1.00 49.72 86 GLU A C 1
ATOM 659 O O . GLU A 1 86 ? 36.419 5.054 -36.257 1.00 49.72 86 GLU A O 1
ATOM 664 N N . SER A 1 87 ? 38.142 4.075 -35.262 1.00 52.69 87 SER A N 1
ATOM 665 C CA . SER A 1 87 ? 37.699 2.707 -35.634 1.00 52.69 87 SER A CA 1
ATOM 666 C C . SER A 1 87 ? 37.324 1.779 -34.463 1.00 52.69 87 SER A C 1
ATOM 668 O O . SER A 1 87 ? 36.702 0.732 -34.673 1.00 52.69 87 SER A O 1
ATOM 670 N N . LYS A 1 88 ? 37.624 2.142 -33.206 1.00 46.69 88 LYS A N 1
ATOM 671 C CA . LYS A 1 88 ? 37.354 1.261 -32.044 1.00 46.69 88 LYS A CA 1
ATOM 672 C C . LYS A 1 88 ? 36.186 1.712 -31.152 1.00 46.69 88 LYS A C 1
ATOM 674 O O . LYS A 1 88 ? 35.459 0.848 -30.661 1.00 46.69 88 LYS A O 1
ATOM 679 N N . GLU A 1 89 ? 35.907 3.012 -31.051 1.00 47.12 89 GLU A N 1
ATOM 680 C CA . GLU A 1 89 ? 34.787 3.568 -30.261 1.00 47.12 89 GLU A CA 1
ATOM 681 C C . GLU A 1 89 ? 33.410 3.180 -30.848 1.00 47.12 89 GLU A C 1
ATOM 683 O O . GLU A 1 89 ? 32.493 2.725 -30.156 1.00 47.12 89 GLU A O 1
ATOM 688 N N . SER A 1 90 ? 33.287 3.244 -32.178 1.00 46.22 90 SER A N 1
ATOM 689 C CA . SER A 1 90 ? 32.015 3.061 -32.896 1.00 46.22 90 SER A CA 1
ATOM 690 C C . SER A 1 90 ? 31.504 1.603 -32.894 1.00 46.22 90 SER A C 1
ATOM 692 O O . SER A 1 90 ? 30.309 1.333 -33.057 1.00 46.22 90 SER A O 1
ATOM 694 N N . LYS A 1 91 ? 32.376 0.622 -32.608 1.00 47.31 91 LYS A N 1
ATOM 695 C CA . LYS A 1 91 ? 31.985 -0.794 -32.443 1.00 47.31 91 LYS A CA 1
ATOM 696 C C . LYS A 1 91 ? 31.439 -1.118 -31.047 1.00 47.31 91 LYS A C 1
ATOM 698 O O . LYS A 1 91 ? 30.631 -2.045 -30.928 1.00 47.31 91 LYS A O 1
ATOM 703 N N . LYS A 1 92 ? 31.805 -0.355 -30.010 1.00 45.94 92 LYS A N 1
ATOM 704 C CA . LYS A 1 92 ? 31.307 -0.551 -2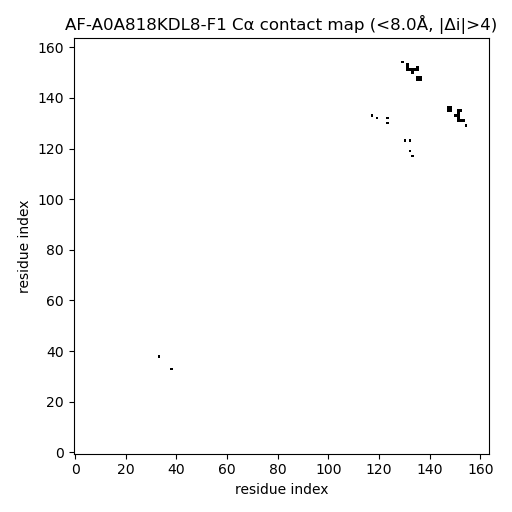8.633 1.00 45.94 92 LYS A CA 1
ATOM 705 C C . LYS A 1 92 ? 29.856 -0.074 -28.497 1.00 45.94 92 LYS A C 1
ATOM 707 O O . LYS A 1 92 ? 29.023 -0.772 -27.917 1.00 45.94 92 LYS A O 1
ATOM 712 N N . HIS A 1 93 ? 29.508 1.031 -29.157 1.00 44.81 93 HIS A N 1
ATOM 713 C CA . HIS A 1 93 ? 28.163 1.617 -29.101 1.00 44.81 93 HIS A CA 1
ATOM 714 C C . HIS A 1 93 ? 27.083 0.803 -29.854 1.00 44.81 93 HIS A C 1
ATOM 716 O O . HIS A 1 93 ? 25.888 0.901 -29.560 1.00 44.81 93 HIS A O 1
ATOM 722 N N . ARG A 1 94 ? 27.476 -0.059 -30.806 1.00 49.28 94 ARG A N 1
ATOM 723 C CA . ARG A 1 94 ? 26.535 -0.910 -31.562 1.00 49.28 94 ARG A CA 1
ATOM 724 C C . ARG A 1 94 ? 26.118 -2.177 -30.802 1.00 49.28 94 ARG A C 1
ATOM 726 O O . ARG A 1 94 ? 25.019 -2.675 -31.031 1.00 49.28 94 ARG A O 1
ATOM 733 N N . ARG A 1 95 ? 26.941 -2.673 -29.865 1.00 50.81 95 ARG A N 1
ATOM 734 C CA . ARG A 1 95 ? 26.625 -3.870 -29.056 1.00 50.81 95 ARG A CA 1
ATOM 735 C C . ARG A 1 95 ? 25.655 -3.583 -27.904 1.00 50.81 95 ARG A C 1
ATOM 737 O O . ARG A 1 95 ? 24.826 -4.434 -27.597 1.00 50.81 95 ARG A O 1
ATOM 744 N N . HIS A 1 96 ? 25.680 -2.376 -27.335 1.00 51.28 96 HIS A N 1
ATOM 745 C CA . HIS A 1 96 ? 24.782 -2.006 -26.231 1.00 51.28 96 HIS A CA 1
ATOM 746 C C . HIS A 1 96 ? 23.306 -1.907 -26.670 1.00 51.28 96 HIS A C 1
ATOM 748 O O . HIS A 1 96 ? 22.408 -2.330 -25.947 1.00 51.28 96 HIS A O 1
ATOM 754 N N . ARG A 1 97 ? 23.040 -1.460 -27.910 1.00 52.66 97 ARG A N 1
ATOM 755 C CA . ARG A 1 97 ? 21.669 -1.360 -28.456 1.00 52.66 97 ARG A CA 1
ATOM 756 C C . ARG A 1 97 ? 21.011 -2.704 -28.795 1.00 52.66 97 ARG A C 1
ATOM 758 O O . ARG A 1 97 ? 19.789 -2.759 -28.906 1.00 52.66 97 ARG A O 1
ATOM 765 N N . GLY A 1 98 ? 21.784 -3.780 -28.962 1.00 51.28 98 GLY A N 1
ATOM 766 C CA . GLY A 1 98 ? 21.241 -5.124 -29.206 1.00 51.28 98 GLY A CA 1
ATOM 767 C C . GLY A 1 98 ? 20.750 -5.811 -27.928 1.00 51.28 98 GLY A C 1
ATOM 768 O O . GLY A 1 98 ? 19.713 -6.471 -27.939 1.00 51.28 98 GLY A O 1
ATOM 769 N N . LEU A 1 99 ? 21.460 -5.610 -26.812 1.00 53.75 99 LEU A N 1
ATOM 770 C CA . LEU A 1 99 ? 21.150 -6.264 -25.537 1.00 53.75 99 LEU A CA 1
ATOM 771 C C . LEU A 1 99 ? 19.873 -5.703 -24.888 1.00 53.75 99 LEU A C 1
ATOM 773 O O . LEU A 1 99 ? 19.074 -6.464 -24.349 1.00 53.75 99 LEU A O 1
ATOM 777 N N . GLU A 1 100 ? 19.632 -4.392 -25.006 1.00 55.09 100 GLU A N 1
ATOM 778 C CA . GLU A 1 100 ? 18.407 -3.759 -24.490 1.00 55.09 100 GLU A CA 1
ATOM 779 C C . GLU A 1 100 ? 17.129 -4.225 -25.195 1.00 55.09 100 GLU A C 1
ATOM 781 O O . GLU A 1 100 ? 16.059 -4.240 -24.583 1.00 55.09 100 GLU A O 1
ATOM 786 N N . LYS A 1 101 ? 17.213 -4.597 -26.479 1.00 57.75 101 LYS A N 1
ATOM 787 C CA . LYS A 1 101 ? 16.057 -5.138 -27.207 1.00 57.75 101 LYS A CA 1
ATOM 788 C C . LYS A 1 101 ? 15.708 -6.537 -26.702 1.00 57.75 101 LYS A C 1
ATOM 790 O O . LYS A 1 101 ? 14.558 -6.777 -26.355 1.00 57.75 101 LYS A O 1
ATOM 795 N N . ASN A 1 102 ? 16.715 -7.393 -26.515 1.00 57.72 102 ASN A N 1
ATOM 796 C CA . ASN A 1 102 ? 16.515 -8.728 -25.946 1.00 57.72 102 ASN A CA 1
ATOM 797 C C . ASN A 1 102 ? 15.956 -8.685 -24.517 1.00 57.72 102 ASN A C 1
ATOM 799 O O . ASN A 1 102 ? 15.076 -9.471 -24.184 1.00 57.72 102 ASN A O 1
ATOM 803 N N . LEU A 1 103 ? 16.399 -7.746 -23.677 1.00 59.47 103 LEU A N 1
ATOM 804 C CA . LEU A 1 103 ? 15.900 -7.639 -22.301 1.00 59.47 103 LEU A CA 1
ATOM 805 C C . LEU A 1 103 ? 14.433 -7.181 -22.248 1.00 59.47 103 LEU A C 1
ATOM 807 O O . LEU A 1 103 ? 13.655 -7.687 -21.440 1.00 59.47 103 LEU A O 1
ATOM 811 N N . ARG A 1 104 ? 14.030 -6.280 -23.156 1.00 61.59 104 ARG A N 1
ATOM 812 C CA . ARG A 1 104 ? 12.626 -5.871 -23.323 1.00 61.59 104 ARG A CA 1
ATOM 813 C C . ARG A 1 104 ? 11.735 -7.022 -23.779 1.00 61.59 104 ARG A C 1
ATOM 815 O O . ARG A 1 104 ? 10.607 -7.142 -23.302 1.00 61.59 104 ARG A O 1
ATOM 822 N N . ASP A 1 105 ? 12.232 -7.862 -24.676 1.00 60.28 105 ASP A N 1
ATOM 823 C CA . ASP A 1 105 ? 11.447 -8.965 -25.226 1.00 60.28 105 ASP A CA 1
ATOM 824 C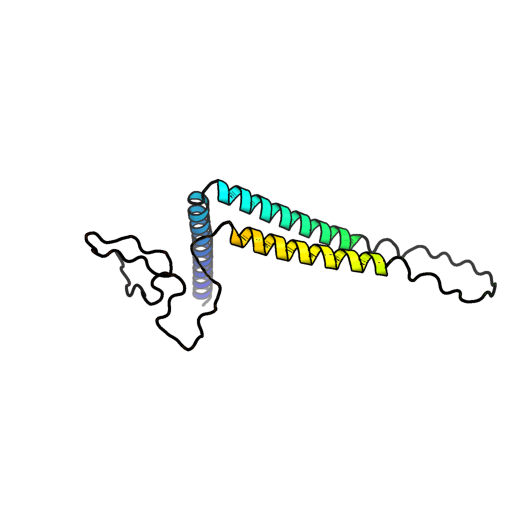 C . ASP A 1 105 ? 11.364 -10.157 -24.256 1.00 60.28 105 ASP A C 1
ATOM 826 O O . ASP A 1 105 ? 10.292 -10.746 -24.108 1.00 60.28 105 ASP A O 1
ATOM 830 N N . VAL A 1 106 ? 12.417 -10.423 -23.474 1.00 63.12 106 VAL A N 1
ATOM 831 C CA . VAL A 1 106 ? 12.394 -11.408 -22.373 1.00 63.12 106 VAL A CA 1
ATOM 832 C C . VAL A 1 106 ? 11.472 -10.964 -21.228 1.00 63.12 106 VAL A C 1
ATOM 834 O O . VAL A 1 106 ? 10.737 -11.791 -20.679 1.00 63.1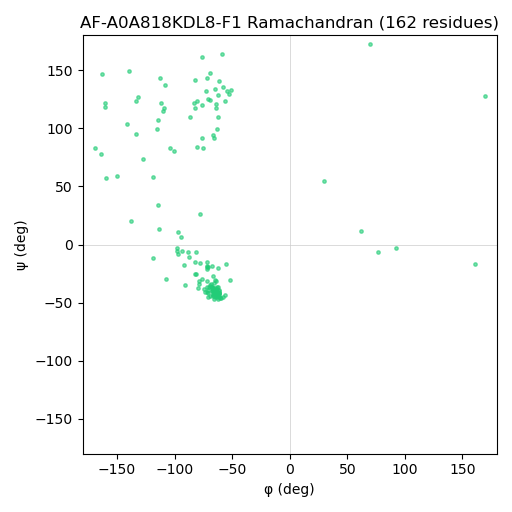2 106 VAL A O 1
ATOM 837 N N . LEU A 1 107 ? 11.438 -9.668 -20.891 1.00 59.06 107 LEU A N 1
ATOM 838 C CA . LEU A 1 107 ? 10.471 -9.125 -19.924 1.00 59.06 107 LEU A CA 1
ATOM 839 C C . LEU A 1 107 ? 9.028 -9.254 -20.428 1.00 59.06 107 LEU A C 1
ATOM 841 O O . LEU A 1 107 ? 8.142 -9.609 -19.650 1.00 59.06 107 LEU A O 1
ATOM 845 N N . ARG A 1 108 ? 8.789 -9.036 -21.729 1.00 59.91 108 ARG A N 1
ATOM 846 C CA . ARG A 1 108 ? 7.461 -9.224 -22.334 1.00 59.91 108 ARG A CA 1
ATOM 847 C C . ARG A 1 108 ? 6.996 -10.680 -22.306 1.00 59.91 108 ARG A C 1
ATOM 849 O O . ARG A 1 108 ? 5.826 -10.916 -22.024 1.00 59.91 108 ARG A O 1
ATOM 856 N N . TYR A 1 109 ? 7.887 -11.637 -22.559 1.00 52.34 109 TYR A N 1
ATOM 857 C CA . TYR A 1 109 ? 7.547 -13.065 -22.507 1.00 52.34 109 TYR A CA 1
ATOM 858 C C . TYR A 1 109 ? 7.328 -13.570 -21.076 1.00 52.34 109 TYR A C 1
ATOM 860 O O . TYR A 1 109 ? 6.356 -14.275 -20.814 1.00 52.34 109 TYR A O 1
ATOM 868 N N . SER A 1 110 ? 8.163 -13.141 -20.124 1.00 52.41 110 SER A N 1
ATOM 869 C CA . SER A 1 110 ? 8.050 -13.566 -18.717 1.00 52.41 110 SER A CA 1
ATOM 870 C C . SER A 1 110 ? 6.773 -13.054 -18.034 1.00 52.41 110 SER A C 1
ATOM 872 O O . SER A 1 110 ? 6.266 -13.694 -17.118 1.00 52.41 110 SER A O 1
ATOM 874 N N . LEU A 1 111 ? 6.230 -11.917 -18.486 1.00 54.88 111 LEU A N 1
ATOM 875 C CA . LEU A 1 111 ? 4.932 -11.393 -18.041 1.00 54.88 111 LEU A CA 1
ATOM 876 C C . LEU A 1 111 ? 3.732 -12.103 -18.691 1.00 54.88 111 LEU A C 1
ATOM 878 O O . LEU A 1 111 ? 2.617 -11.966 -18.195 1.00 54.88 111 LEU A O 1
ATOM 882 N N . ARG A 1 112 ? 3.939 -12.845 -19.787 1.00 46.06 112 ARG A N 1
ATOM 883 C CA . ARG A 1 112 ? 2.862 -13.475 -20.561 1.00 46.06 112 ARG A CA 1
ATOM 884 C C . ARG A 1 112 ? 2.530 -14.892 -20.095 1.00 46.06 112 ARG A C 1
ATOM 886 O O . ARG A 1 112 ? 1.362 -15.249 -20.107 1.00 46.06 112 ARG A O 1
ATOM 893 N N . GLU A 1 113 ? 3.518 -15.671 -19.653 1.00 49.31 113 GLU A N 1
ATOM 894 C CA . GLU A 1 113 ? 3.299 -17.078 -19.256 1.00 49.31 113 GLU A CA 1
ATOM 895 C C . GLU A 1 113 ? 3.026 -17.292 -17.758 1.00 49.31 113 GLU A C 1
ATOM 897 O O . GLU A 1 113 ? 2.713 -18.399 -17.333 1.00 49.31 113 GLU A O 1
ATOM 902 N N . GLY A 1 114 ? 3.110 -16.245 -16.932 1.00 44.69 114 GLY A N 1
ATOM 903 C CA . GLY A 1 114 ? 2.851 -16.347 -15.491 1.00 44.69 114 GLY A CA 1
ATOM 904 C C . GLY A 1 114 ? 1.450 -15.931 -15.038 1.00 44.69 114 GLY A C 1
ATOM 905 O O . GLY A 1 114 ? 1.172 -16.023 -13.846 1.00 44.69 114 GLY A O 1
ATOM 906 N N . PHE A 1 115 ? 0.605 -15.406 -15.932 1.00 47.53 115 PHE A N 1
ATOM 907 C CA . PHE A 1 115 ? -0.582 -14.644 -15.529 1.00 47.53 115 PHE A CA 1
ATOM 908 C C . PHE A 1 115 ? -1.729 -14.759 -16.548 1.00 47.53 115 PHE A C 1
ATOM 910 O O . PHE A 1 115 ? -2.222 -13.769 -17.088 1.00 47.53 115 PHE A O 1
ATOM 917 N N . GLU A 1 116 ? -2.189 -15.982 -16.812 1.00 48.41 116 GLU A N 1
ATOM 918 C CA . GLU A 1 116 ? -3.533 -16.177 -17.362 1.00 48.41 116 GLU A CA 1
ATOM 919 C C . GLU A 1 116 ? -4.555 -15.739 -16.304 1.00 48.41 116 GLU A C 1
ATOM 921 O O . GLU A 1 116 ? -4.926 -16.504 -15.419 1.00 48.41 116 GLU A O 1
ATOM 926 N N . GLY A 1 117 ? -4.977 -14.474 -16.337 1.00 49.44 117 GLY A N 1
ATOM 927 C CA . GLY A 1 117 ? -6.137 -14.071 -15.544 1.00 49.44 117 GLY A CA 1
ATOM 928 C C . GLY A 1 117 ? -6.330 -12.594 -15.254 1.00 49.44 117 GLY A C 1
ATOM 929 O O . GLY A 1 117 ? -7.445 -12.226 -14.897 1.00 49.44 117 GLY A O 1
ATOM 930 N N . ILE A 1 118 ? -5.325 -11.723 -15.404 1.00 48.56 118 ILE A N 1
ATOM 931 C CA . ILE A 1 118 ? -5.544 -10.290 -15.142 1.00 48.56 118 ILE A CA 1
ATOM 932 C C . ILE A 1 118 ? -4.950 -9.438 -16.264 1.00 48.56 118 ILE A C 1
ATOM 934 O O . ILE A 1 118 ? -3.764 -9.120 -16.312 1.00 48.56 118 ILE A O 1
ATOM 938 N N . SER A 1 119 ? -5.815 -9.096 -17.218 1.00 50.06 119 SER A N 1
ATOM 939 C CA . SER A 1 119 ? -5.509 -8.228 -18.352 1.00 50.06 119 SER A CA 1
ATOM 940 C C . SER A 1 119 ? -5.438 -6.766 -17.896 1.00 50.06 119 SER A C 1
ATOM 942 O O . SER A 1 119 ? -6.391 -6.009 -18.052 1.00 50.06 119 SER A O 1
ATOM 944 N N . TYR A 1 120 ? -4.298 -6.335 -17.355 1.00 56.19 120 TYR A N 1
ATOM 945 C CA . TYR A 1 120 ? -4.060 -4.937 -16.954 1.00 56.19 120 TYR A CA 1
ATOM 946 C C . TYR A 1 120 ? -3.740 -3.986 -18.129 1.00 56.19 120 TYR A C 1
ATOM 948 O O . TYR A 1 120 ? -3.027 -3.002 -17.957 1.00 56.19 120 TYR A O 1
ATOM 956 N N . THR A 1 121 ? -4.180 -4.271 -19.354 1.00 54.44 121 THR A N 1
ATOM 957 C CA . THR A 1 121 ? -3.573 -3.661 -20.554 1.00 54.44 121 THR A CA 1
ATOM 958 C C . THR A 1 121 ? -4.250 -2.404 -21.086 1.00 54.44 121 THR A C 1
ATOM 960 O O . THR A 1 121 ? -3.814 -1.891 -22.115 1.00 54.44 121 THR A O 1
ATOM 963 N N . ARG A 1 122 ? -5.256 -1.839 -20.410 1.00 64.31 122 ARG A N 1
ATOM 964 C CA . ARG A 1 122 ? -5.762 -0.507 -20.777 1.00 64.31 122 ARG A CA 1
ATOM 965 C C . ARG A 1 122 ? -5.938 0.383 -19.551 1.00 64.31 122 ARG A C 1
ATOM 967 O O . ARG A 1 122 ? -6.677 -0.006 -18.648 1.00 64.31 122 ARG A O 1
ATOM 974 N N . PRO A 1 123 ? -5.301 1.569 -19.530 1.00 66.00 123 PRO A N 1
ATOM 975 C CA . PRO A 1 123 ? -5.673 2.627 -18.604 1.00 66.00 123 PRO A CA 1
ATOM 976 C C . PRO A 1 123 ? -7.176 2.880 -18.727 1.00 66.00 123 PRO A C 1
ATOM 978 O O . PRO A 1 123 ? -7.695 3.015 -19.839 1.00 66.00 123 PRO A O 1
ATOM 981 N N . ILE A 1 124 ? -7.878 2.893 -17.597 1.00 69.00 124 ILE A N 1
ATOM 982 C CA . ILE A 1 124 ? -9.279 3.305 -17.565 1.00 69.00 124 ILE A CA 1
ATOM 983 C C . ILE A 1 124 ? -9.283 4.813 -17.854 1.00 69.00 124 ILE A C 1
ATOM 985 O O . ILE A 1 124 ? -8.559 5.540 -17.170 1.00 69.00 124 ILE A O 1
ATOM 989 N N . PRO A 1 125 ? -10.018 5.293 -18.872 1.00 78.00 125 PRO A N 1
ATOM 990 C CA . PRO A 1 125 ? -10.131 6.725 -19.109 1.00 78.00 125 PRO A CA 1
ATOM 991 C C . PRO A 1 125 ? -10.697 7.399 -17.854 1.00 78.00 125 PRO A C 1
ATOM 993 O O . PRO A 1 125 ? -11.647 6.892 -17.251 1.00 78.00 125 PRO A O 1
ATOM 996 N N . SER A 1 126 ? -10.098 8.528 -17.464 1.00 72.75 126 SER A N 1
ATOM 997 C CA . SER A 1 126 ? -10.411 9.295 -16.244 1.00 72.75 126 SER A CA 1
ATOM 998 C C . SER A 1 126 ? -11.877 9.709 -16.125 1.00 72.75 126 SER A C 1
ATOM 1000 O O . SER A 1 126 ? -12.346 10.040 -15.041 1.00 72.75 126 SER A O 1
ATOM 1002 N N . ASP A 1 127 ? -12.599 9.656 -17.238 1.00 82.50 127 ASP A N 1
ATOM 1003 C CA . ASP A 1 127 ? -13.907 10.273 -17.412 1.00 82.50 127 ASP A CA 1
ATOM 1004 C C . ASP A 1 127 ? -15.045 9.256 -17.203 1.00 82.50 127 ASP A C 1
ATOM 1006 O O . ASP A 1 127 ? -16.222 9.607 -17.256 1.00 82.50 127 ASP A O 1
ATOM 1010 N N . THR A 1 128 ? -14.713 7.981 -16.961 1.00 78.69 128 THR A N 1
ATOM 1011 C CA . THR A 1 128 ? -15.694 6.913 -16.715 1.00 78.69 128 THR A CA 1
ATOM 1012 C C . THR A 1 128 ? -15.585 6.379 -15.291 1.00 78.69 128 THR A C 1
ATOM 1014 O O . THR A 1 128 ? -14.657 5.638 -14.967 1.00 78.69 128 THR A O 1
ATOM 1017 N N . CYS A 1 129 ? -16.555 6.716 -14.439 1.00 81.44 129 CYS A N 1
ATOM 1018 C CA . CYS A 1 129 ? -16.716 6.086 -13.130 1.00 81.44 129 CYS A CA 1
ATOM 1019 C C . CYS A 1 129 ? -17.335 4.677 -13.260 1.00 81.44 129 CYS A C 1
ATOM 1021 O O . CYS A 1 129 ? -17.899 4.315 -14.292 1.00 81.44 129 CYS A O 1
ATOM 1023 N N . GLY A 1 130 ? -17.191 3.841 -12.227 1.00 79.00 130 GLY A N 1
ATOM 1024 C CA . GLY A 1 130 ? -17.828 2.514 -12.155 1.00 79.00 130 GLY A CA 1
ATOM 1025 C C . GLY A 1 130 ? -17.181 1.405 -12.996 1.00 79.00 130 GLY A C 1
ATOM 1026 O O . GLY A 1 130 ? -17.553 0.240 -12.861 1.00 79.00 130 GLY A O 1
ATOM 1027 N N . ARG A 1 131 ? -16.180 1.714 -13.832 1.00 80.69 131 ARG A N 1
ATOM 1028 C CA . ARG A 1 131 ? -15.431 0.694 -14.576 1.00 80.69 131 ARG A CA 1
ATOM 1029 C C . ARG A 1 131 ? -14.268 0.168 -13.739 1.00 80.69 131 ARG A C 1
ATOM 1031 O O . ARG A 1 131 ? -13.288 0.861 -13.505 1.00 80.69 131 ARG A O 1
ATOM 1038 N N . GLN A 1 132 ? -14.380 -1.077 -13.300 1.00 80.56 132 GLN A N 1
ATOM 1039 C CA . GLN A 1 132 ? -13.339 -1.775 -12.546 1.00 80.56 132 GLN A CA 1
ATOM 1040 C C . GLN A 1 132 ? -12.256 -2.364 -13.458 1.00 80.56 132 GLN A C 1
ATOM 1042 O O . GLN A 1 132 ? -12.545 -2.884 -14.537 1.00 80.56 132 GLN A O 1
ATOM 1047 N N . GLN A 1 133 ? -11.001 -2.298 -13.009 1.00 81.94 133 GLN A N 1
ATOM 1048 C CA . GLN A 1 133 ? -9.861 -2.904 -13.707 1.00 81.94 133 GLN A CA 1
ATOM 1049 C C . GLN A 1 133 ? -9.821 -4.427 -13.519 1.00 81.94 133 GLN A C 1
ATOM 1051 O O . GLN A 1 133 ? -9.344 -5.153 -14.388 1.00 81.94 133 GLN A O 1
ATOM 1056 N N . ILE A 1 134 ? -10.329 -4.903 -12.381 1.00 82.50 134 ILE A N 1
ATOM 1057 C CA . ILE A 1 134 ? -10.392 -6.314 -12.011 1.00 82.50 134 ILE A CA 1
ATOM 1058 C C . ILE A 1 134 ? -11.859 -6.719 -12.009 1.00 82.50 134 ILE A C 1
ATOM 1060 O O . ILE A 1 134 ? -12.659 -6.132 -11.286 1.00 82.50 134 ILE A O 1
ATOM 1064 N N . SER A 1 135 ? -12.210 -7.717 -12.820 1.00 83.44 135 SER A N 1
ATOM 1065 C CA . SER A 1 135 ? -13.580 -8.220 -12.872 1.00 83.44 135 SER A CA 1
ATOM 1066 C C . SER A 1 135 ? -13.902 -8.979 -11.575 1.00 83.44 135 SER A C 1
ATOM 1068 O O . SER A 1 135 ? -13.162 -9.901 -11.222 1.00 83.44 135 SER A O 1
ATOM 1070 N N . PRO A 1 136 ? -14.972 -8.625 -10.849 1.00 82.75 136 PRO A N 1
ATOM 1071 C CA . PRO A 1 136 ? -15.389 -9.310 -9.646 1.00 82.75 136 PRO A CA 1
ATOM 1072 C C . PRO A 1 136 ? -15.905 -10.692 -10.019 1.00 82.75 136 PRO A C 1
ATOM 1074 O O . PRO A 1 136 ? -16.467 -10.924 -11.093 1.00 82.75 136 PRO A O 1
ATOM 1077 N N . LYS A 1 137 ? -15.688 -11.627 -9.104 1.00 81.44 137 LYS A N 1
ATOM 1078 C CA . LYS A 1 137 ? -16.204 -12.980 -9.228 1.00 81.44 137 LYS A CA 1
ATOM 1079 C C . LYS A 1 137 ? -17.667 -12.959 -8.798 1.00 81.44 137 LYS A C 1
ATOM 1081 O O . LYS A 1 137 ? -17.955 -12.547 -7.684 1.00 81.44 137 LYS A O 1
ATOM 1086 N N . PHE A 1 138 ? -18.572 -13.399 -9.664 1.00 77.12 138 PHE A N 1
ATOM 1087 C CA . PHE A 1 138 ? -19.981 -13.580 -9.319 1.00 77.12 138 PHE A CA 1
ATOM 1088 C C . PHE A 1 138 ? -20.301 -15.074 -9.242 1.00 77.12 138 PHE A C 1
ATOM 1090 O O . PHE A 1 138 ? -19.862 -15.845 -10.095 1.00 77.12 138 PHE A O 1
ATOM 1097 N N . SER A 1 139 ? -21.061 -15.480 -8.225 1.00 79.81 139 SER A N 1
ATOM 1098 C CA . SER A 1 139 ? -21.732 -16.781 -8.168 1.00 79.81 139 SER A CA 1
ATOM 1099 C C . SER A 1 139 ? -23.243 -16.566 -8.247 1.00 79.81 139 SER A C 1
ATOM 1101 O O . SER A 1 139 ? -23.761 -15.602 -7.690 1.00 79.81 139 SER A O 1
ATOM 1103 N N . GLU A 1 140 ? -23.964 -17.462 -8.926 1.00 77.62 140 GLU A N 1
ATOM 1104 C CA . GLU A 1 140 ? -25.418 -17.341 -9.153 1.00 77.62 140 GLU A CA 1
ATOM 1105 C C . GLU A 1 140 ? -26.255 -17.357 -7.861 1.00 77.62 140 GLU A C 1
ATOM 1107 O O . GLU A 1 140 ? -27.393 -16.893 -7.848 1.00 77.62 140 GLU A O 1
ATOM 1112 N N . ARG A 1 141 ? -25.701 -17.868 -6.754 1.00 76.94 141 ARG A N 1
ATOM 1113 C CA . ARG A 1 141 ? -26.294 -17.782 -5.415 1.00 76.94 141 ARG A CA 1
ATOM 1114 C C . ARG A 1 141 ? -25.242 -17.309 -4.423 1.00 76.94 141 ARG A C 1
ATOM 1116 O O . ARG A 1 141 ? -24.164 -17.896 -4.334 1.00 76.94 141 ARG A O 1
ATOM 1123 N N . ILE A 1 142 ? -25.569 -16.262 -3.674 1.00 69.81 142 ILE A N 1
ATOM 1124 C CA . ILE A 1 142 ? -24.750 -15.754 -2.572 1.00 69.81 142 ILE A CA 1
ATOM 1125 C C . ILE A 1 142 ? -25.420 -16.211 -1.276 1.00 69.81 142 ILE A C 1
ATOM 1127 O O . ILE A 1 142 ? -26.205 -15.487 -0.674 1.00 69.81 142 ILE A O 1
ATOM 1131 N N . LEU A 1 143 ? -25.150 -17.448 -0.869 1.00 70.69 143 LEU A N 1
ATOM 1132 C CA . LEU A 1 143 ? -25.477 -17.930 0.472 1.00 70.69 143 LEU A CA 1
ATOM 1133 C C . LEU A 1 143 ? -24.150 -18.101 1.216 1.00 70.69 143 LEU A C 1
ATOM 1135 O O . LEU A 1 143 ? -23.318 -18.895 0.793 1.00 70.69 143 LEU A O 1
ATOM 1139 N N . GLY A 1 144 ? -23.932 -17.311 2.271 1.00 82.62 144 GLY A N 1
ATOM 1140 C CA . GLY A 1 144 ? -22.696 -17.328 3.073 1.00 82.62 144 GLY A CA 1
ATOM 1141 C C . GLY A 1 144 ? -21.601 -16.342 2.643 1.00 82.62 144 GLY A C 1
ATOM 1142 O O . GLY A 1 144 ? -20.595 -16.227 3.334 1.00 82.62 144 GLY A O 1
ATOM 1143 N N . GLY A 1 145 ? -21.807 -15.593 1.555 1.00 83.88 145 GLY A N 1
ATOM 1144 C CA . GLY A 1 145 ? -20.810 -14.655 1.031 1.00 83.88 145 GLY A CA 1
ATOM 1145 C C . GLY A 1 145 ? -19.586 -15.350 0.424 1.00 83.88 145 GLY A C 1
ATOM 1146 O O . GLY A 1 145 ? -19.430 -16.567 0.485 1.00 83.88 145 GLY A O 1
ATOM 1147 N N . PHE A 1 146 ? -18.718 -14.568 -0.208 1.00 83.62 146 PHE A N 1
ATOM 1148 C CA . PHE A 1 146 ? -17.406 -15.019 -0.665 1.00 83.62 146 PHE A CA 1
ATOM 1149 C C . PHE A 1 146 ? -16.382 -13.920 -0.402 1.00 83.62 146 PHE A C 1
ATOM 1151 O O . PHE A 1 146 ? -16.711 -12.733 -0.436 1.00 83.62 146 PHE A O 1
ATOM 1158 N N . GLU A 1 147 ? -15.137 -14.313 -0.145 1.00 84.06 147 GLU A N 1
ATOM 1159 C CA . GLU A 1 147 ? -14.040 -13.359 -0.027 1.00 84.06 147 GLU A CA 1
ATOM 1160 C C . GLU A 1 147 ? -13.824 -12.664 -1.378 1.00 84.06 147 GLU A C 1
ATOM 1162 O O . GLU A 1 147 ? -13.604 -13.309 -2.409 1.00 84.06 147 GLU A O 1
ATOM 1167 N N . ALA A 1 148 ? -13.939 -11.336 -1.383 1.00 84.25 148 ALA A N 1
ATOM 1168 C CA . ALA A 1 148 ? -13.770 -10.544 -2.589 1.00 84.25 148 ALA A CA 1
ATOM 1169 C C . ALA A 1 148 ? -12.295 -10.496 -3.009 1.00 84.25 148 ALA A C 1
ATOM 1171 O O . ALA A 1 148 ? -11.392 -10.383 -2.183 1.00 84.25 148 ALA A O 1
ATOM 1172 N N . VAL A 1 149 ? -12.045 -10.508 -4.320 1.00 85.25 149 VAL A 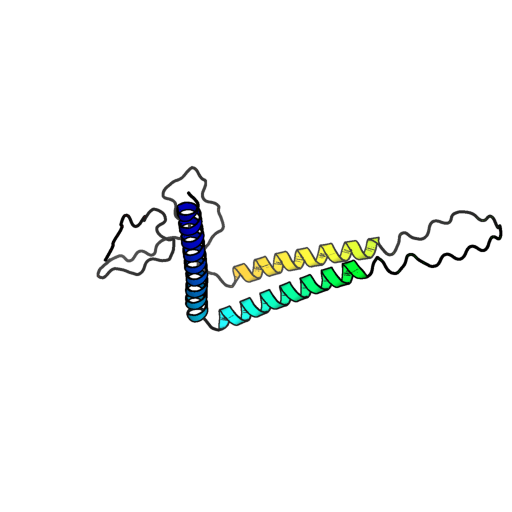N 1
ATOM 1173 C CA . VAL A 1 149 ? -10.696 -10.286 -4.854 1.00 85.25 149 VAL A CA 1
ATOM 1174 C C . VAL A 1 149 ? -10.264 -8.859 -4.513 1.00 85.25 149 VAL A C 1
ATOM 1176 O O . VAL A 1 149 ? -11.030 -7.914 -4.720 1.00 85.25 149 VAL A O 1
ATOM 1179 N N . ALA A 1 150 ? -9.041 -8.683 -4.010 1.00 82.00 150 ALA A N 1
ATOM 1180 C CA . ALA A 1 150 ? -8.513 -7.363 -3.674 1.00 82.00 150 ALA A CA 1
ATOM 1181 C C . ALA A 1 150 ? -8.671 -6.380 -4.851 1.00 82.00 150 ALA A C 1
ATOM 1183 O O . ALA A 1 150 ? -8.369 -6.716 -5.996 1.00 82.00 150 ALA A O 1
ATOM 1184 N N . HIS A 1 151 ? -9.166 -5.171 -4.563 1.00 83.19 151 HIS A N 1
ATOM 1185 C CA . HIS A 1 151 ? -9.435 -4.100 -5.538 1.00 83.19 151 HIS A CA 1
ATOM 1186 C C . HIS A 1 151 ? -10.485 -4.407 -6.625 1.00 83.19 151 HIS A C 1
ATOM 1188 O O . HIS A 1 151 ? -10.630 -3.623 -7.562 1.00 83.19 151 HIS A O 1
ATOM 1194 N N . SER A 1 152 ? -11.256 -5.496 -6.503 1.00 86.38 152 SER A N 1
ATOM 1195 C CA . SER A 1 152 ? -12.373 -5.770 -7.425 1.00 86.38 152 SER A CA 1
ATOM 1196 C C . SER A 1 152 ? -13.578 -4.845 -7.229 1.00 86.38 152 SER A C 1
ATOM 1198 O O . SER A 1 152 ? -14.392 -4.738 -8.131 1.00 86.38 152 SER A O 1
ATOM 1200 N N . TRP A 1 153 ? -13.665 -4.124 -6.106 1.00 88.50 153 TRP A N 1
ATOM 1201 C CA . TRP A 1 153 ? -14.768 -3.208 -5.792 1.00 88.50 153 TRP A CA 1
ATOM 1202 C C . TRP A 1 153 ? -14.242 -1.812 -5.415 1.00 88.50 153 TRP A C 1
ATOM 1204 O O . TRP A 1 153 ? -14.234 -1.451 -4.239 1.00 88.50 153 TRP A O 1
ATOM 1214 N N . PRO A 1 154 ? -13.756 -1.011 -6.380 1.00 83.25 154 PRO A N 1
ATOM 1215 C CA . PRO A 1 154 ? -13.030 0.229 -6.089 1.00 83.25 154 PRO A CA 1
ATOM 1216 C C . PRO A 1 154 ? -13.887 1.337 -5.457 1.00 83.25 154 PRO A C 1
ATOM 1218 O O . PRO A 1 154 ? -13.341 2.262 -4.868 1.00 83.25 154 PRO A O 1
ATOM 1221 N N . TRP A 1 155 ? -15.215 1.258 -5.569 1.00 84.19 155 TRP A N 1
ATOM 1222 C CA . TRP A 1 155 ? -16.147 2.202 -4.940 1.00 84.19 155 TRP A CA 1
ATOM 1223 C C . TRP A 1 155 ? -16.560 1.803 -3.520 1.00 84.19 155 TRP A C 1
ATOM 1225 O O . TRP A 1 155 ? -17.270 2.563 -2.863 1.00 84.19 155 TRP A O 1
ATOM 1235 N N . VAL A 1 156 ? -16.163 0.619 -3.040 1.00 84.56 156 VAL A N 1
ATOM 1236 C CA . VAL A 1 156 ? -16.435 0.212 -1.660 1.00 84.56 156 VAL A CA 1
ATOM 1237 C C . VAL A 1 156 ? -15.458 0.953 -0.758 1.00 84.56 156 VAL A C 1
ATOM 1239 O O . VAL A 1 156 ? -14.341 0.512 -0.500 1.00 84.56 156 VAL A O 1
ATOM 1242 N N . CYS A 1 157 ? -15.892 2.115 -0.290 1.00 73.88 157 CYS A N 1
ATOM 1243 C CA . CYS A 1 157 ? -15.292 2.776 0.852 1.00 73.88 157 CYS A CA 1
ATOM 1244 C C . CYS A 1 157 ? -15.912 2.160 2.106 1.00 73.88 157 CYS A C 1
ATOM 1246 O O . CYS A 1 157 ? -17.130 2.196 2.272 1.00 73.88 157 CYS A O 1
ATOM 1248 N N . LEU A 1 1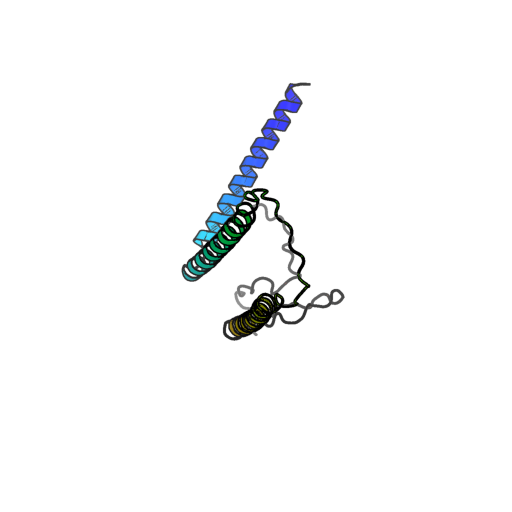58 ? -15.088 1.596 2.989 1.00 74.12 158 LEU A N 1
ATOM 1249 C CA . LEU A 1 158 ? -15.523 1.267 4.344 1.00 74.12 158 LEU A CA 1
ATOM 1250 C C . LEU A 1 158 ? -15.806 2.588 5.066 1.00 74.12 158 LEU A C 1
ATOM 1252 O O . LEU A 1 158 ? -14.894 3.250 5.561 1.00 74.12 158 LEU A O 1
ATOM 1256 N N . SER A 1 159 ? -17.063 3.018 5.055 1.00 57.50 159 SER A N 1
ATOM 1257 C CA . SER A 1 159 ? -17.519 4.141 5.862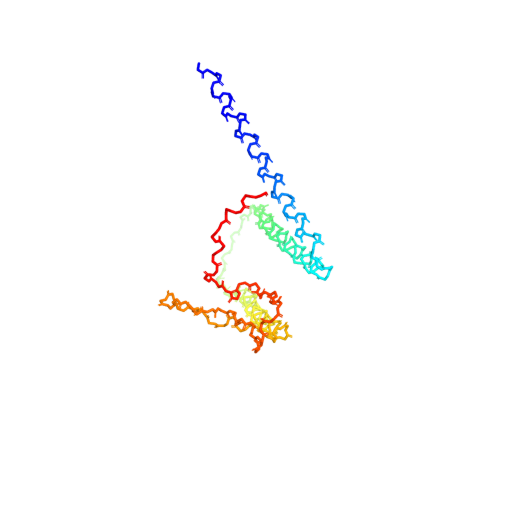 1.00 57.50 159 SER A CA 1
ATOM 1258 C C . SER A 1 159 ? -17.763 3.643 7.284 1.00 57.50 159 SER A C 1
ATOM 1260 O O . SER A 1 159 ? -18.884 3.254 7.575 1.00 57.50 159 SER A O 1
ATOM 1262 N N . GLU A 1 160 ? -16.706 3.577 8.103 1.00 54.62 160 GLU A N 1
ATOM 1263 C CA . GLU A 1 160 ? -16.701 3.582 9.586 1.00 54.62 160 GLU A CA 1
ATOM 1264 C C . GLU A 1 160 ? -15.276 3.216 10.064 1.00 54.62 160 GLU A C 1
ATOM 1266 O O . GLU A 1 160 ? -14.681 2.256 9.589 1.00 54.62 160 GLU A O 1
ATOM 1271 N N . ILE A 1 161 ? -14.585 3.963 10.937 1.00 52.66 161 ILE A N 1
ATOM 1272 C CA . ILE A 1 161 ? -14.981 4.270 12.325 1.00 52.66 161 ILE A CA 1
ATOM 1273 C C . ILE A 1 161 ? -15.816 3.128 12.912 1.00 52.66 161 ILE A C 1
ATOM 1275 O O . ILE A 1 161 ? -16.926 3.320 13.377 1.00 52.66 161 ILE A O 1
ATOM 1279 N N . CYS A 1 162 ? -15.280 1.914 12.881 1.00 39.41 162 CYS A N 1
ATOM 1280 C CA . CYS A 1 162 ? -15.617 0.915 13.884 1.00 39.41 162 CYS A CA 1
ATOM 1281 C C . CYS A 1 162 ? -14.467 0.907 14.888 1.00 39.41 162 CYS A C 1
ATOM 1283 O O . CYS A 1 162 ? -13.537 0.110 14.802 1.00 39.41 162 CYS A O 1
ATOM 1285 N N . LEU A 1 163 ? -14.515 1.888 15.793 1.00 36.69 163 LEU A N 1
ATOM 1286 C CA . LEU A 1 163 ? -13.927 1.755 17.118 1.00 36.69 163 LEU A CA 1
ATOM 1287 C C . LEU A 1 163 ? -14.671 0.611 17.815 1.00 36.69 163 LEU A C 1
ATOM 1289 O O . LEU A 1 163 ? -15.841 0.769 18.156 1.00 36.69 163 LEU A O 1
ATOM 1293 N N . PHE A 1 164 ? -13.989 -0.510 18.003 1.00 39.06 164 PHE A N 1
ATOM 1294 C CA . PHE A 1 164 ? -14.238 -1.458 19.081 1.00 39.06 164 PHE A CA 1
ATOM 1295 C C . PHE A 1 164 ? -12.888 -1.918 19.623 1.00 39.06 164 PHE A C 1
ATOM 1297 O O . PHE A 1 164 ? -11.985 -2.178 18.795 1.00 39.06 164 PHE A O 1
#

Mean predicted aligned error: 19.71 Å

pLDDT: mean 70.86, std 16.89, range [36.69, 97.5]

Foldseek 3Di:
DVVVVVVVVVVVVVVVVVVVVVVVVVVVVVVVPDDPVVVVVVVVVVVVVVVVVVVVVVVVVVVPPPPDDDDDDDDDDDDDDDDDDPPPPVVVVVVVVVVVVVVVVVVVVVVVVPDPAQCQPDDDPPVDPPDFSHAWDDDPDQDPHDDTDPRNCVPDDPPDDPDD

Organism: NCBI:txid392032

Secondary structure (DSSP, 8-state):
-HHHHHHHHHHHHHHHHHHHHHHHHHHHHHHHHS-HHHHHHHHHHHHHHHHHHHHHHHHHHTTSSSS-------------------SSHHHHHHHHHHHHHHHHHHHHHHTTSS-TT----SPPPTT-SS--SSPPP--S--SS--PPPTTS-TT---------